Protein AF-A0A2N5M4T8-F1 (afdb_monomer_lite)

Structure (mmCIF, N/CA/C/O backbone):
data_AF-A0A2N5M4T8-F1
#
_entry.id   AF-A0A2N5M4T8-F1
#
loop_
_atom_site.group_PDB
_atom_site.id
_atom_site.type_symbol
_atom_site.label_atom_id
_atom_site.label_alt_id
_atom_site.label_comp_id
_atom_site.label_asym_id
_atom_site.label_entity_id
_atom_site.label_seq_id
_atom_site.pdbx_PDB_ins_code
_atom_site.Cartn_x
_atom_site.Cartn_y
_atom_site.Cartn_z
_atom_site.occupancy
_atom_site.B_iso_or_equiv
_atom_site.auth_seq_id
_atom_site.auth_comp_id
_atom_site.auth_asym_id
_atom_site.auth_atom_id
_atom_site.pdbx_PDB_model_num
ATOM 1 N N . MET A 1 1 ? 2.383 -57.711 -35.034 1.00 41.69 1 MET A N 1
ATOM 2 C CA . MET A 1 1 ? 3.377 -56.748 -35.547 1.00 41.69 1 MET A CA 1
ATOM 3 C C . MET A 1 1 ? 2.588 -55.688 -36.294 1.00 41.69 1 MET A C 1
ATOM 5 O O . MET A 1 1 ? 2.151 -55.948 -37.406 1.00 41.69 1 MET A O 1
ATOM 9 N N . GLU A 1 2 ? 2.245 -54.589 -35.623 1.00 46.34 2 GLU A N 1
ATOM 10 C CA . GLU A 1 2 ? 1.419 -53.524 -36.209 1.00 46.34 2 GLU A CA 1
ATOM 11 C C . GLU A 1 2 ? 2.253 -52.697 -37.192 1.00 46.34 2 GLU A C 1
ATOM 13 O O . GLU A 1 2 ? 3.268 -52.106 -36.823 1.00 46.34 2 GLU A O 1
ATOM 18 N N . ASN A 1 3 ? 1.830 -52.691 -38.456 1.00 57.03 3 ASN A N 1
ATOM 19 C CA . ASN A 1 3 ? 2.386 -51.846 -39.506 1.00 57.03 3 ASN A CA 1
ATOM 20 C C . ASN A 1 3 ? 1.952 -50.397 -39.252 1.00 57.03 3 ASN A C 1
ATOM 22 O O . ASN A 1 3 ? 0.847 -50.015 -39.637 1.00 57.03 3 ASN A O 1
ATOM 26 N N . LYS A 1 4 ? 2.811 -49.594 -38.609 1.00 56.91 4 LYS A N 1
ATOM 27 C CA . LYS A 1 4 ? 2.637 -48.135 -38.566 1.00 56.91 4 LYS A CA 1
ATOM 28 C C . LYS A 1 4 ? 2.629 -47.597 -39.994 1.00 56.91 4 LYS A C 1
ATOM 30 O O . LYS A 1 4 ? 3.583 -47.772 -40.751 1.00 56.91 4 LYS A O 1
ATOM 35 N N . THR A 1 5 ? 1.508 -47.001 -40.370 1.00 63.38 5 THR A N 1
ATOM 36 C CA . THR A 1 5 ? 1.262 -46.437 -41.696 1.00 63.38 5 THR A CA 1
ATOM 37 C C . THR A 1 5 ? 2.188 -45.253 -41.977 1.00 63.38 5 THR A C 1
ATOM 39 O O . THR A 1 5 ? 2.517 -44.502 -41.066 1.00 63.38 5 THR A O 1
ATOM 42 N N . ASN A 1 6 ? 2.552 -45.035 -43.248 1.00 62.50 6 ASN A N 1
ATOM 43 C CA . ASN A 1 6 ? 3.39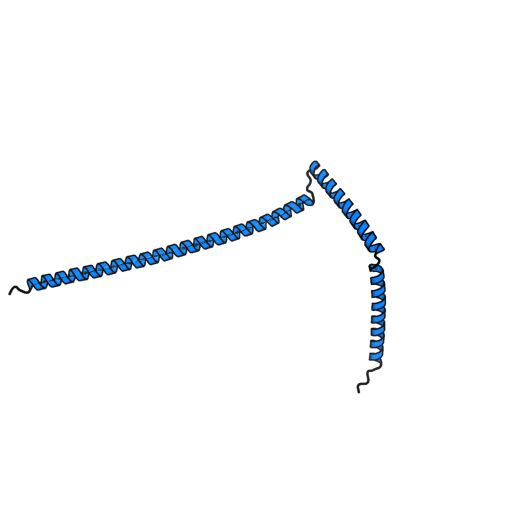1 -43.917 -43.728 1.00 62.50 6 ASN A CA 1
ATOM 44 C C . ASN A 1 6 ? 2.994 -42.529 -43.175 1.00 62.50 6 ASN A C 1
ATOM 46 O O . ASN A 1 6 ? 3.836 -41.643 -43.064 1.00 62.50 6 ASN A O 1
ATOM 50 N N . SER A 1 7 ? 1.722 -42.352 -42.806 1.00 62.22 7 SER A N 1
ATOM 51 C CA . SER A 1 7 ? 1.208 -41.143 -42.161 1.00 62.22 7 SER A CA 1
ATOM 52 C C . SER A 1 7 ? 1.841 -40.876 -40.789 1.00 62.22 7 SER A C 1
ATOM 54 O O . SER A 1 7 ? 2.128 -39.725 -40.478 1.00 62.22 7 SER A O 1
ATOM 56 N N . ASP A 1 8 ? 2.099 -41.909 -39.982 1.00 72.38 8 ASP A N 1
ATOM 57 C CA . ASP A 1 8 ? 2.660 -41.757 -38.632 1.00 72.38 8 ASP A CA 1
ATOM 58 C C . ASP A 1 8 ? 4.103 -41.243 -38.685 1.00 72.38 8 ASP A C 1
ATOM 60 O O . ASP A 1 8 ? 4.497 -40.407 -37.877 1.00 72.38 8 ASP A O 1
ATOM 64 N N . ASN A 1 9 ? 4.878 -41.674 -39.686 1.00 75.56 9 ASN A N 1
ATOM 65 C CA . ASN A 1 9 ? 6.255 -41.212 -39.880 1.00 75.56 9 ASN A CA 1
ATOM 66 C C . ASN A 1 9 ? 6.322 -39.726 -40.265 1.00 75.56 9 ASN A C 1
ATOM 68 O O . ASN A 1 9 ? 7.192 -39.010 -39.775 1.00 75.56 9 ASN A O 1
ATOM 72 N N . TYR A 1 10 ? 5.378 -39.240 -41.077 1.00 82.12 10 TYR A N 1
ATOM 73 C CA . TYR A 1 10 ? 5.299 -37.822 -41.438 1.00 82.12 10 TYR A CA 1
ATOM 74 C C . TYR A 1 10 ? 4.965 -36.931 -40.231 1.00 82.12 10 TYR A C 1
ATOM 76 O O . TYR A 1 10 ? 5.564 -35.871 -40.046 1.00 82.12 10 TYR A O 1
ATOM 84 N N . PHE A 1 11 ? 4.040 -37.372 -39.371 1.00 84.81 11 PHE A N 1
ATOM 85 C CA . PHE A 1 11 ? 3.713 -36.644 -38.143 1.00 84.81 11 PHE A CA 1
ATOM 86 C C . PHE A 1 11 ? 4.883 -36.609 -37.155 1.00 84.81 11 PHE A C 1
ATOM 88 O O . PHE A 1 11 ? 5.111 -35.574 -36.527 1.00 84.81 11 PHE A O 1
ATOM 95 N N . GLU A 1 12 ? 5.654 -37.692 -37.042 1.00 85.94 12 GLU A N 1
ATOM 96 C CA . GLU A 1 12 ? 6.854 -37.721 -36.198 1.00 85.94 12 GLU A CA 1
ATOM 97 C C . GLU A 1 12 ? 7.973 -36.813 -36.740 1.00 85.94 12 GLU A C 1
ATOM 99 O O . GLU A 1 12 ? 8.635 -36.119 -35.964 1.00 85.94 12 GLU A O 1
ATOM 104 N N . GLU A 1 13 ? 8.152 -36.732 -38.062 1.00 86.06 13 GLU A N 1
ATOM 105 C CA . GLU A 1 13 ? 9.102 -35.798 -38.683 1.00 86.06 13 GLU A CA 1
ATOM 106 C C . GLU A 1 13 ? 8.694 -34.333 -38.496 1.00 86.06 13 GLU A C 1
ATOM 108 O O . GLU A 1 13 ? 9.524 -33.509 -38.099 1.00 86.06 13 GLU A O 1
ATOM 113 N N . LEU A 1 14 ? 7.416 -34.002 -38.702 1.00 88.50 14 LEU A N 1
ATOM 114 C CA . LEU A 1 14 ? 6.901 -32.650 -38.473 1.00 88.50 14 LEU A CA 1
ATOM 115 C C . LEU A 1 14 ? 7.039 -32.245 -37.001 1.00 88.50 14 LEU A C 1
ATOM 117 O O . LEU A 1 14 ? 7.446 -31.124 -36.693 1.00 88.50 14 LEU A O 1
ATOM 121 N N . ARG A 1 15 ? 6.751 -33.174 -36.082 1.00 88.69 15 ARG A N 1
ATOM 122 C CA . ARG A 1 15 ? 6.921 -32.968 -34.642 1.00 88.69 15 ARG A CA 1
ATOM 123 C C . ARG A 1 15 ? 8.383 -32.720 -34.284 1.00 88.69 15 ARG A C 1
ATOM 125 O O . ARG A 1 15 ? 8.671 -31.810 -33.508 1.00 88.69 15 ARG A O 1
ATOM 132 N N . ARG A 1 16 ? 9.307 -33.497 -34.850 1.00 90.75 16 ARG A N 1
ATOM 133 C CA . ARG A 1 16 ? 10.748 -33.321 -34.634 1.00 90.75 16 ARG A CA 1
ATOM 134 C C . ARG A 1 16 ? 11.221 -31.951 -35.119 1.00 90.75 16 ARG A C 1
ATOM 136 O O . ARG A 1 16 ? 11.921 -31.269 -34.374 1.00 90.75 16 ARG A O 1
ATOM 143 N N . LEU A 1 17 ? 10.796 -31.537 -36.312 1.00 92.19 17 LEU A N 1
ATOM 144 C CA . LEU A 1 17 ? 11.135 -30.232 -36.881 1.00 92.19 17 LEU A CA 1
ATOM 145 C C . LEU A 1 17 ? 10.534 -29.080 -36.062 1.00 92.19 17 LEU A C 1
ATOM 147 O O . LEU A 1 17 ? 11.212 -28.086 -35.814 1.00 92.19 17 LEU A O 1
ATOM 151 N N . GLY A 1 18 ? 9.300 -29.231 -35.576 1.00 89.75 18 GLY A N 1
ATOM 152 C CA . GLY A 1 18 ? 8.674 -28.272 -34.662 1.00 89.75 18 GLY A CA 1
ATOM 153 C C . GLY A 1 18 ? 9.474 -28.096 -33.369 1.00 89.75 18 GLY A C 1
ATOM 154 O O . GLY A 1 18 ? 9.815 -26.973 -33.008 1.00 89.75 18 GLY A O 1
ATOM 155 N N . ILE A 1 19 ? 9.863 -29.202 -32.726 1.00 93.81 19 ILE A N 1
ATOM 156 C CA . ILE A 1 19 ? 10.673 -29.179 -31.496 1.00 93.81 19 ILE A CA 1
ATOM 157 C C . ILE A 1 19 ? 12.044 -28.530 -31.737 1.00 93.81 19 ILE A C 1
ATOM 159 O O . ILE A 1 19 ? 12.561 -27.826 -30.869 1.00 93.81 19 ILE A O 1
ATOM 163 N N . GLU A 1 20 ? 12.659 -28.771 -32.892 1.00 93.81 20 GLU A N 1
ATOM 164 C CA . GLU A 1 20 ? 13.948 -28.175 -33.252 1.00 93.81 20 GLU A CA 1
ATOM 165 C C . GLU A 1 20 ? 13.833 -26.655 -33.431 1.00 93.81 20 GLU A C 1
ATOM 167 O O . GLU A 1 20 ? 14.586 -25.907 -32.804 1.00 93.81 20 GLU A O 1
ATOM 172 N N . ARG A 1 21 ? 12.813 -26.182 -34.158 1.00 93.56 21 ARG A N 1
ATOM 173 C CA . ARG A 1 21 ? 12.548 -24.742 -34.319 1.00 93.56 21 ARG A CA 1
ATOM 174 C C . ARG A 1 21 ? 12.170 -24.054 -33.013 1.00 93.56 21 ARG A C 1
ATOM 176 O O . ARG A 1 21 ? 12.605 -22.930 -32.769 1.00 93.56 21 ARG A O 1
ATOM 183 N N . GLU A 1 22 ? 11.409 -24.717 -32.147 1.00 93.25 22 GLU A N 1
ATOM 184 C CA . GLU A 1 22 ? 11.106 -24.202 -30.808 1.00 93.25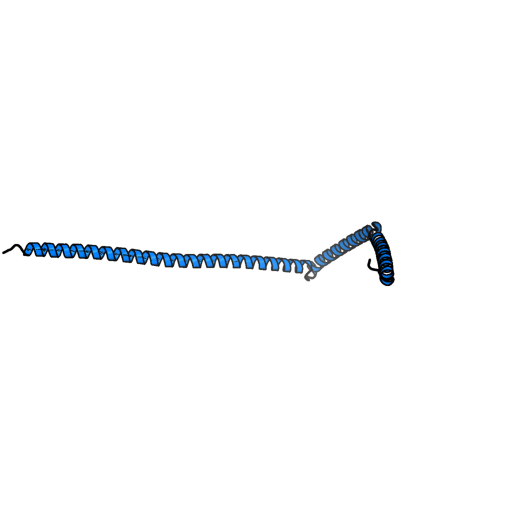 22 GLU A CA 1
ATOM 185 C C . GLU A 1 22 ? 12.369 -24.045 -29.956 1.00 93.25 22 GLU A C 1
ATOM 187 O O . GLU A 1 22 ? 12.496 -23.073 -29.208 1.00 93.25 22 GLU A O 1
ATOM 192 N N . LYS A 1 23 ? 13.324 -24.977 -30.054 1.00 94.19 23 LYS A N 1
ATOM 193 C CA . LYS A 1 23 ? 14.606 -24.877 -29.341 1.00 94.19 23 LYS A CA 1
ATOM 194 C C . LYS A 1 23 ? 15.464 -23.732 -29.870 1.00 94.19 23 LYS A C 1
ATOM 196 O O . LYS A 1 23 ? 16.036 -23.000 -29.062 1.00 94.19 23 LYS A O 1
ATOM 201 N N . GLU A 1 24 ? 15.524 -23.551 -31.186 1.00 93.56 24 GLU A N 1
ATOM 202 C CA . GLU A 1 24 ? 16.225 -22.424 -31.815 1.00 93.56 24 GLU A CA 1
ATOM 203 C C . GLU A 1 24 ? 15.633 -21.082 -31.365 1.00 93.56 24 GLU A C 1
ATOM 205 O O . GLU A 1 24 ? 16.354 -20.229 -30.848 1.00 93.56 24 GLU A O 1
ATOM 210 N N . LEU A 1 25 ? 14.308 -20.925 -31.458 1.00 92.00 25 LEU A N 1
ATOM 211 C CA . LEU A 1 25 ? 13.604 -19.719 -31.011 1.00 92.00 25 LEU A CA 1
ATOM 212 C C . LEU A 1 25 ? 13.823 -19.443 -29.522 1.00 92.00 25 LEU A C 1
ATOM 214 O O . LEU A 1 25 ? 14.116 -18.311 -29.142 1.00 92.00 25 LEU A O 1
ATOM 218 N N . ASN A 1 26 ? 13.732 -20.469 -28.676 1.00 92.69 26 ASN A N 1
ATOM 219 C CA . ASN A 1 26 ? 13.986 -20.319 -27.245 1.00 92.69 26 ASN A CA 1
ATOM 220 C C . ASN A 1 26 ? 15.426 -19.893 -26.951 1.00 92.69 26 ASN A C 1
ATOM 222 O O . ASN A 1 26 ? 15.650 -19.131 -26.013 1.00 92.69 26 ASN A O 1
ATOM 226 N N . THR A 1 27 ? 16.394 -20.369 -27.733 1.00 91.44 27 THR A N 1
ATOM 227 C CA . THR A 1 27 ? 17.802 -19.986 -27.582 1.00 91.44 27 THR A CA 1
ATOM 228 C C . THR A 1 27 ? 17.994 -18.520 -27.958 1.00 91.44 27 THR A C 1
ATOM 230 O O . THR A 1 27 ? 18.512 -17.757 -27.148 1.00 91.44 27 THR A O 1
ATOM 233 N N . ILE A 1 28 ? 17.445 -18.091 -29.097 1.00 90.44 28 ILE A N 1
ATOM 234 C CA . ILE A 1 28 ? 17.497 -16.693 -29.554 1.00 90.44 28 ILE A CA 1
ATOM 235 C C . ILE A 1 28 ? 16.839 -15.750 -28.537 1.00 90.44 28 ILE A C 1
ATOM 237 O O . ILE A 1 28 ? 17.406 -14.720 -28.181 1.00 90.44 28 ILE A O 1
ATOM 241 N N . ILE A 1 29 ? 15.655 -16.105 -28.026 1.00 85.56 29 ILE A N 1
ATOM 242 C CA . ILE A 1 29 ? 14.948 -15.300 -27.019 1.00 85.56 29 ILE A CA 1
ATOM 243 C C . ILE A 1 29 ? 15.775 -15.204 -25.733 1.00 85.56 29 ILE A C 1
ATOM 245 O O . ILE A 1 29 ? 15.891 -14.125 -25.153 1.00 85.56 29 ILE A O 1
ATOM 249 N N . ARG A 1 30 ? 16.371 -16.316 -25.285 1.00 84.69 30 ARG A N 1
ATOM 250 C CA . ARG A 1 30 ? 17.226 -16.334 -24.091 1.00 84.69 30 ARG A CA 1
ATOM 251 C C . ARG A 1 30 ? 18.471 -15.480 -24.270 1.00 84.69 30 ARG A C 1
ATOM 253 O O . ARG A 1 30 ? 18.819 -14.768 -23.342 1.00 84.69 30 ARG A O 1
ATOM 260 N N . GLU A 1 31 ? 19.117 -15.524 -25.427 1.00 85.00 31 GLU A N 1
ATOM 261 C CA . GLU A 1 31 ? 20.303 -14.713 -25.722 1.00 85.00 31 GLU A CA 1
ATOM 262 C C . GLU A 1 31 ? 19.970 -13.221 -25.818 1.00 85.00 31 GLU A C 1
ATOM 264 O O . GLU A 1 31 ? 20.702 -12.391 -25.281 1.00 85.00 31 GLU A O 1
ATOM 269 N N . ALA A 1 32 ? 18.832 -12.876 -26.425 1.00 78.56 32 ALA A N 1
ATOM 270 C CA . ALA A 1 32 ? 18.353 -11.499 -26.485 1.00 78.56 32 ALA A CA 1
ATOM 271 C C . ALA A 1 32 ? 18.002 -10.945 -25.091 1.00 78.56 32 ALA A C 1
ATOM 273 O O . ALA A 1 32 ? 18.302 -9.789 -24.794 1.00 78.56 32 ALA A O 1
ATOM 274 N N . LEU A 1 33 ? 17.389 -11.763 -24.227 1.00 75.06 33 LEU A N 1
ATOM 275 C CA . LEU A 1 33 ? 17.005 -11.364 -22.870 1.00 75.06 33 LEU A CA 1
ATOM 276 C C . LEU A 1 33 ? 18.179 -11.381 -21.884 1.00 75.06 33 LEU A C 1
ATOM 278 O O . LEU A 1 33 ? 18.247 -10.499 -21.038 1.00 75.06 33 LEU A O 1
ATOM 282 N N . ASN A 1 34 ? 19.127 -12.315 -22.007 1.00 78.50 34 ASN A N 1
ATOM 283 C CA . ASN A 1 34 ? 20.329 -12.398 -21.163 1.00 78.50 34 ASN A CA 1
ATOM 284 C C . ASN A 1 34 ? 21.448 -11.454 -21.626 1.00 78.50 34 ASN A C 1
ATOM 286 O O . ASN A 1 34 ? 22.629 -11.697 -21.369 1.00 78.50 34 ASN A O 1
ATOM 290 N N . ASN A 1 35 ? 21.106 -10.362 -22.308 1.00 79.19 35 ASN A N 1
ATOM 291 C CA . ASN A 1 35 ? 22.080 -9.325 -22.577 1.00 79.19 35 ASN A CA 1
ATOM 292 C C . ASN A 1 35 ? 22.250 -8.447 -21.329 1.00 79.19 35 ASN A C 1
ATOM 294 O O . ASN A 1 35 ? 21.547 -7.450 -21.135 1.00 79.19 35 ASN A O 1
ATOM 298 N N . ASP A 1 36 ? 23.220 -8.818 -20.492 1.00 74.75 36 ASP A N 1
ATOM 299 C CA . ASP A 1 36 ? 23.585 -8.115 -19.258 1.00 74.75 36 ASP A CA 1
ATOM 300 C C . ASP A 1 36 ? 23.786 -6.604 -19.452 1.00 74.75 36 ASP A C 1
ATOM 302 O O . ASP A 1 36 ? 23.536 -5.831 -18.528 1.00 74.75 36 ASP A O 1
ATOM 306 N N . GLY A 1 37 ? 24.227 -6.162 -20.635 1.00 78.81 37 GLY A N 1
ATOM 307 C CA . GLY A 1 37 ? 24.394 -4.742 -20.950 1.00 78.81 37 GLY A CA 1
ATOM 308 C C . GLY A 1 37 ? 23.061 -3.995 -21.011 1.00 78.81 37 GLY A C 1
ATOM 309 O O . GLY A 1 37 ? 22.924 -2.931 -20.413 1.00 78.81 37 GLY A O 1
ATOM 310 N N . TRP A 1 38 ? 22.056 -4.585 -21.661 1.00 80.00 38 TRP A N 1
ATOM 311 C CA . TRP A 1 38 ? 20.722 -3.990 -21.792 1.00 80.00 38 TRP A CA 1
ATOM 312 C C . TRP A 1 38 ? 19.973 -4.014 -20.465 1.00 80.00 38 TRP A C 1
ATOM 314 O O . TRP A 1 38 ? 19.326 -3.031 -20.113 1.00 80.00 38 TRP A O 1
ATOM 324 N N . ILE A 1 39 ? 20.108 -5.096 -19.693 1.00 81.69 39 ILE A N 1
ATOM 325 C CA . ILE A 1 39 ? 19.524 -5.188 -18.348 1.00 81.69 39 ILE A CA 1
ATOM 326 C C . ILE A 1 39 ? 20.136 -4.127 -17.424 1.00 81.69 39 ILE A C 1
ATOM 328 O O . ILE A 1 39 ? 19.406 -3.437 -16.710 1.00 81.69 39 ILE A O 1
ATOM 332 N N . LYS A 1 40 ? 21.467 -3.966 -17.436 1.00 82.69 40 LYS A N 1
ATOM 333 C CA . LYS A 1 40 ? 22.159 -2.966 -16.606 1.00 82.69 40 LYS A CA 1
ATOM 334 C C . LYS A 1 40 ? 21.791 -1.540 -17.005 1.00 82.69 40 LYS A C 1
ATOM 336 O O . LYS A 1 40 ? 21.502 -0.737 -16.119 1.00 82.69 40 LYS A O 1
ATOM 341 N N . GLU A 1 41 ? 21.744 -1.240 -18.301 1.00 84.06 41 GLU A N 1
ATOM 342 C CA . GLU A 1 41 ? 21.345 0.081 -18.797 1.00 84.06 41 GLU A CA 1
ATOM 343 C C . GLU A 1 41 ? 19.876 0.377 -18.465 1.00 84.06 41 GLU A C 1
ATOM 345 O O . GLU A 1 41 ? 19.572 1.418 -17.885 1.00 84.06 41 GLU A O 1
ATOM 350 N N . ALA A 1 42 ? 18.963 -0.567 -18.712 1.00 83.75 42 ALA A N 1
ATOM 351 C CA . ALA A 1 42 ? 17.555 -0.426 -18.344 1.00 83.75 42 ALA A CA 1
ATOM 352 C C . ALA A 1 42 ? 17.379 -0.227 -16.830 1.00 83.75 42 ALA A C 1
ATOM 354 O O . ALA A 1 42 ? 16.593 0.619 -16.399 1.00 83.75 42 ALA A O 1
ATOM 355 N N . SER A 1 43 ? 18.147 -0.947 -16.008 1.00 83.50 43 SER A N 1
ATOM 356 C CA . SER A 1 43 ? 18.153 -0.765 -14.555 1.00 83.50 43 SER A CA 1
ATOM 357 C C . SER A 1 43 ? 18.689 0.612 -14.146 1.00 83.50 43 SER A C 1
ATOM 359 O O . SER A 1 43 ? 18.164 1.212 -13.205 1.00 83.50 43 SER A O 1
ATOM 361 N N . LEU A 1 44 ? 19.731 1.122 -14.805 1.00 87.38 44 LEU A N 1
ATOM 362 C CA . LEU A 1 44 ? 20.307 2.438 -14.519 1.00 87.38 44 LEU A CA 1
ATOM 363 C C . LEU A 1 44 ? 19.336 3.564 -14.893 1.00 87.38 44 LEU A C 1
ATOM 365 O O . LEU A 1 44 ? 19.096 4.468 -14.084 1.00 87.38 44 LEU A O 1
ATOM 369 N N . GLN A 1 45 ? 18.734 3.474 -16.078 1.00 87.69 45 GLN A N 1
ATOM 370 C CA . GLN A 1 45 ? 17.704 4.401 -16.542 1.00 87.69 45 GLN A CA 1
ATOM 371 C C . GLN A 1 45 ? 16.489 4.368 -15.616 1.00 87.69 45 GLN A C 1
ATOM 373 O O . GLN A 1 45 ? 16.090 5.408 -15.098 1.00 87.69 45 GLN A O 1
ATOM 378 N N . SER A 1 46 ? 15.979 3.178 -15.285 1.00 87.25 46 SER A N 1
ATOM 379 C CA . SER A 1 46 ? 14.864 3.011 -14.345 1.00 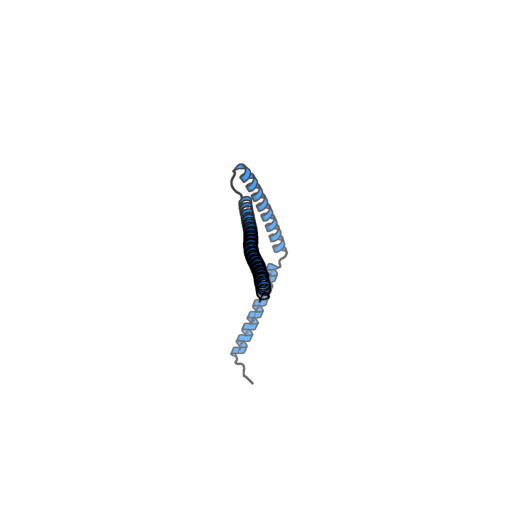87.25 46 SER A CA 1
ATOM 380 C C . SER A 1 46 ? 15.162 3.637 -12.979 1.00 87.25 46 SER A C 1
ATOM 382 O O . SER A 1 46 ? 14.321 4.340 -12.418 1.00 87.25 46 SER A O 1
ATOM 384 N N . ASN A 1 47 ? 16.372 3.445 -12.444 1.00 89.50 47 ASN A N 1
ATOM 385 C CA . ASN A 1 47 ? 16.782 4.073 -11.186 1.00 89.50 47 ASN A CA 1
ATOM 386 C C . ASN A 1 47 ? 16.838 5.603 -11.287 1.00 89.50 47 ASN A C 1
ATOM 388 O O . ASN A 1 47 ? 16.481 6.299 -10.334 1.00 89.50 47 ASN A O 1
ATOM 392 N N . THR A 1 48 ? 17.272 6.138 -12.425 1.00 91.25 48 THR A N 1
ATOM 393 C CA . THR A 1 48 ? 17.346 7.585 -12.661 1.00 91.25 48 THR A CA 1
ATOM 394 C C . THR A 1 48 ? 15.951 8.191 -12.786 1.00 91.25 48 THR A C 1
ATOM 396 O O . THR A 1 48 ? 15.644 9.168 -12.103 1.00 91.25 48 THR A O 1
ATOM 399 N N . THR A 1 49 ? 15.061 7.560 -13.554 1.00 90.44 49 THR A N 1
ATOM 400 C CA . THR A 1 49 ? 13.649 7.950 -13.654 1.00 90.44 49 THR A CA 1
ATOM 401 C C . THR A 1 49 ? 12.952 7.874 -12.297 1.00 90.44 49 THR A C 1
ATOM 403 O O . THR A 1 49 ? 12.222 8.794 -11.933 1.00 90.44 49 THR A O 1
ATOM 406 N N . ALA A 1 50 ? 13.219 6.837 -11.497 1.00 91.25 50 ALA A N 1
ATOM 407 C CA . ALA A 1 50 ? 12.674 6.722 -10.146 1.00 91.25 50 ALA A CA 1
ATOM 408 C C . ALA A 1 50 ? 13.153 7.856 -9.223 1.00 91.25 50 ALA A C 1
ATOM 410 O O . ALA A 1 50 ? 12.365 8.376 -8.431 1.00 91.25 50 ALA A O 1
ATOM 411 N N . LYS A 1 51 ? 14.422 8.274 -9.328 1.00 92.50 51 LYS A N 1
ATOM 412 C CA . LYS A 1 51 ? 14.945 9.437 -8.589 1.00 92.50 51 LYS A CA 1
ATOM 413 C C . LYS A 1 51 ? 14.264 10.736 -9.023 1.00 92.50 51 LYS A C 1
ATOM 415 O O . LYS A 1 51 ? 13.829 11.488 -8.157 1.00 92.50 51 LYS A O 1
ATOM 420 N N . MET A 1 52 ? 14.108 10.968 -10.328 1.00 92.62 52 MET A N 1
ATOM 421 C CA . MET A 1 52 ? 13.397 12.148 -10.841 1.00 92.62 52 MET A CA 1
ATOM 422 C C . MET A 1 52 ? 11.933 12.172 -10.390 1.00 92.62 52 MET A C 1
ATOM 424 O O . MET A 1 52 ? 11.439 13.205 -9.946 1.00 92.62 52 MET A O 1
ATOM 428 N N . ALA A 1 53 ? 11.247 11.028 -10.431 1.00 91.06 53 ALA A N 1
ATOM 429 C CA . ALA A 1 53 ? 9.871 10.913 -9.956 1.00 91.06 53 ALA A CA 1
ATOM 430 C C . ALA A 1 53 ? 9.746 11.241 -8.457 1.00 91.06 53 ALA A C 1
ATOM 432 O O . ALA A 1 53 ? 8.797 11.916 -8.062 1.00 91.06 53 ALA A O 1
ATOM 433 N N . LYS A 1 54 ? 10.717 10.822 -7.630 1.00 91.06 54 LYS A N 1
ATOM 434 C CA . LYS A 1 54 ? 10.769 11.193 -6.204 1.00 91.06 54 LYS A CA 1
ATOM 435 C C . LYS A 1 54 ? 10.964 12.692 -6.004 1.00 91.06 54 LYS A C 1
ATOM 437 O O . LYS A 1 54 ? 10.219 13.287 -5.239 1.00 91.06 54 LYS A O 1
ATOM 442 N N . GLN A 1 55 ? 11.902 13.304 -6.724 1.00 93.50 55 GLN A N 1
ATOM 443 C CA . GLN A 1 55 ? 12.131 14.751 -6.642 1.00 93.50 55 GLN A CA 1
ATOM 444 C C . GLN A 1 55 ? 10.888 15.546 -7.059 1.00 93.50 55 GLN A C 1
ATOM 446 O O . GLN A 1 55 ? 10.531 16.528 -6.412 1.00 93.50 55 GLN A O 1
ATOM 451 N N . LEU A 1 56 ? 10.186 15.098 -8.104 1.00 91.88 56 LEU A N 1
ATOM 452 C CA . LEU A 1 56 ? 8.923 15.702 -8.519 1.00 91.88 56 LEU A CA 1
ATOM 453 C C . LEU A 1 56 ? 7.839 15.545 -7.445 1.00 91.88 56 LEU A C 1
ATOM 455 O O . LEU A 1 56 ? 7.100 16.491 -7.179 1.00 91.88 56 LEU A O 1
ATOM 459 N N . GLN A 1 57 ? 7.749 14.372 -6.815 1.00 90.38 57 GLN A N 1
ATOM 460 C CA . GLN A 1 57 ? 6.825 14.150 -5.707 1.00 90.38 57 GLN A CA 1
ATOM 461 C C . GLN A 1 57 ? 7.130 15.084 -4.526 1.00 90.38 57 GLN A C 1
ATOM 463 O O . GLN A 1 57 ? 6.209 15.692 -3.994 1.00 90.38 57 GLN A O 1
ATOM 468 N N . GLU A 1 58 ? 8.397 15.241 -4.145 1.00 91.81 58 GLU A N 1
ATOM 469 C CA . GLU A 1 58 ? 8.824 16.143 -3.065 1.00 91.81 58 GLU A CA 1
ATOM 470 C C . GLU A 1 58 ? 8.505 17.611 -3.388 1.00 91.81 58 GLU A C 1
ATOM 472 O O . GLU A 1 58 ? 7.987 18.339 -2.541 1.00 91.81 58 GLU A O 1
ATOM 477 N N . ALA A 1 59 ? 8.730 18.041 -4.633 1.00 90.50 59 ALA A N 1
ATOM 478 C CA . ALA A 1 59 ? 8.345 19.376 -5.084 1.00 90.50 59 ALA A CA 1
ATOM 479 C C . ALA A 1 59 ? 6.820 19.581 -5.036 1.00 90.50 59 ALA A C 1
ATOM 481 O O . ALA A 1 59 ? 6.346 20.646 -4.643 1.00 90.50 59 ALA A O 1
ATOM 482 N N . MET A 1 60 ? 6.044 18.555 -5.396 1.00 88.88 60 MET A N 1
ATOM 483 C CA . MET A 1 60 ? 4.584 18.583 -5.308 1.00 88.88 60 MET A CA 1
ATOM 484 C C . MET A 1 60 ? 4.095 18.618 -3.852 1.00 88.88 60 MET A C 1
ATOM 486 O O . MET A 1 60 ? 3.111 19.297 -3.573 1.00 88.88 60 MET A O 1
ATOM 490 N N . GLU A 1 61 ? 4.785 17.948 -2.923 1.00 90.94 61 GLU A N 1
ATOM 491 C CA . GLU A 1 61 ? 4.522 18.041 -1.479 1.00 90.94 61 GLU A CA 1
ATOM 492 C C . GLU A 1 61 ? 4.809 19.461 -0.951 1.00 90.94 61 GLU A C 1
ATOM 494 O O . GLU A 1 61 ? 3.980 20.039 -0.248 1.00 90.94 61 GLU A O 1
ATOM 499 N N . ALA A 1 62 ? 5.920 20.080 -1.360 1.00 89.88 62 ALA A N 1
ATOM 500 C CA . ALA A 1 62 ? 6.235 21.463 -0.991 1.00 89.88 62 ALA A CA 1
ATOM 501 C C . ALA A 1 62 ? 5.226 22.472 -1.569 1.00 89.88 62 ALA A C 1
ATOM 503 O O . ALA A 1 62 ? 4.805 23.404 -0.882 1.00 89.88 62 ALA A O 1
ATOM 504 N N . LEU A 1 63 ? 4.800 22.275 -2.820 1.00 89.12 63 LEU A N 1
ATOM 505 C CA . LEU A 1 63 ? 3.795 23.127 -3.454 1.00 89.12 63 LEU A CA 1
ATOM 506 C C . LEU A 1 63 ? 2.414 22.939 -2.815 1.00 89.12 63 LEU A C 1
ATOM 508 O O . LEU A 1 63 ? 1.672 23.907 -2.655 1.00 89.12 63 LEU A O 1
ATOM 512 N N . SER A 1 64 ? 2.085 21.711 -2.415 1.00 91.31 64 SER A N 1
ATOM 513 C CA . SER A 1 64 ? 0.863 21.389 -1.679 1.00 91.31 64 SER A CA 1
ATOM 514 C C . SER A 1 64 ? 0.794 22.131 -0.351 1.00 91.31 64 SER A C 1
ATOM 516 O O . SER A 1 64 ? -0.263 22.664 -0.025 1.00 91.31 64 SER A O 1
ATOM 518 N N . ALA A 1 65 ? 1.914 22.269 0.364 1.00 85.69 65 ALA A N 1
ATOM 519 C CA . ALA A 1 65 ? 1.947 23.039 1.604 1.00 85.69 65 ALA A CA 1
ATOM 520 C C . ALA A 1 65 ? 1.564 24.518 1.395 1.00 85.69 65 ALA A C 1
ATOM 522 O O . ALA A 1 65 ? 0.952 25.122 2.272 1.00 85.69 65 ALA A O 1
ATOM 523 N N . LEU A 1 66 ? 1.885 25.095 0.231 1.00 86.88 66 LEU A N 1
ATOM 524 C CA . LEU A 1 66 ? 1.538 26.479 -0.101 1.00 86.88 66 LEU A CA 1
ATOM 525 C C . LEU A 1 66 ? 0.114 26.612 -0.663 1.00 86.88 66 LEU A C 1
ATOM 527 O O . LEU A 1 66 ? -0.608 27.542 -0.316 1.00 86.88 66 LEU A O 1
ATOM 531 N N . GLY A 1 67 ? -0.279 25.696 -1.551 1.00 86.31 67 GLY A N 1
ATOM 532 C CA . GLY A 1 67 ? -1.568 25.718 -2.249 1.00 86.31 67 GLY A CA 1
ATOM 533 C C . GLY A 1 67 ? -2.706 24.997 -1.521 1.00 86.31 67 GLY A C 1
ATOM 534 O O . GLY A 1 67 ? -3.836 25.023 -2.000 1.00 86.31 67 GLY A O 1
ATOM 535 N N . ASN A 1 68 ? -2.410 24.340 -0.399 1.00 87.44 68 ASN A N 1
ATOM 536 C CA . ASN A 1 68 ? -3.329 23.557 0.427 1.00 87.44 68 ASN A CA 1
ATOM 537 C C . ASN A 1 68 ? -4.167 22.526 -0.359 1.00 87.44 68 ASN A C 1
ATOM 539 O O . ASN A 1 68 ? -5.344 22.309 -0.068 1.00 87.44 68 ASN A O 1
ATOM 543 N N . PHE A 1 69 ? -3.579 21.903 -1.384 1.00 90.50 69 PHE A N 1
ATOM 544 C CA . PHE A 1 69 ? -4.221 20.831 -2.147 1.00 90.50 69 PHE A CA 1
ATOM 545 C C . PHE A 1 69 ? -3.717 19.462 -1.676 1.00 90.50 69 PHE A C 1
ATOM 547 O O . PHE A 1 69 ? -2.538 19.330 -1.352 1.00 90.50 69 PHE A O 1
ATOM 554 N N . PRO A 1 70 ? -4.567 18.423 -1.651 1.00 86.25 70 PRO A N 1
ATOM 555 C CA . PRO A 1 70 ? -4.181 17.116 -1.127 1.00 86.25 70 PRO A CA 1
ATOM 556 C C . PRO A 1 70 ? -3.152 16.412 -2.023 1.00 86.25 70 PRO A C 1
ATOM 558 O O . PRO A 1 70 ? -3.295 16.385 -3.250 1.00 86.25 70 PRO A O 1
ATOM 561 N N . THR A 1 71 ? -2.137 15.789 -1.416 1.00 91.56 71 THR A N 1
ATOM 562 C CA . THR A 1 71 ? -1.145 14.971 -2.133 1.00 91.56 71 THR A CA 1
ATOM 563 C C . THR A 1 71 ? -1.514 13.489 -2.137 1.00 91.56 71 THR A C 1
ATOM 565 O O . THR A 1 71 ? -2.314 13.007 -1.331 1.00 91.56 71 THR A O 1
ATOM 568 N N . LYS A 1 72 ? -0.861 12.710 -3.014 1.00 90.62 72 LYS A N 1
ATOM 569 C CA . LYS A 1 72 ? -0.989 11.241 -3.009 1.00 90.62 72 LYS A CA 1
ATOM 570 C C . LYS A 1 72 ? -0.610 10.630 -1.657 1.00 90.62 72 LYS A C 1
ATOM 572 O O . LYS A 1 72 ? -1.195 9.622 -1.264 1.00 90.62 72 LYS A O 1
ATOM 577 N N . ARG A 1 73 ? 0.355 11.230 -0.952 1.00 90.19 73 ARG A N 1
ATOM 578 C CA . ARG A 1 73 ? 0.801 10.766 0.363 1.00 90.19 73 ARG A CA 1
ATOM 579 C C . ARG A 1 73 ? -0.286 10.959 1.413 1.00 90.19 73 ARG A C 1
ATOM 581 O O . ARG A 1 73 ? -0.525 10.047 2.198 1.00 90.19 73 ARG A O 1
ATOM 588 N N . ASP A 1 74 ? -0.978 12.093 1.380 1.00 92.06 74 ASP A N 1
ATOM 589 C CA . ASP A 1 74 ? -2.065 12.391 2.317 1.00 92.06 74 ASP A CA 1
ATOM 590 C C . ASP A 1 74 ? -3.222 11.411 2.144 1.00 92.06 74 ASP A C 1
ATOM 592 O O . ASP A 1 74 ? -3.687 10.823 3.118 1.00 92.06 74 ASP A O 1
ATOM 596 N N . VAL A 1 75 ? -3.620 11.150 0.895 1.00 94.00 75 VAL A N 1
ATOM 597 C CA . VAL A 1 75 ? -4.669 10.168 0.583 1.00 94.00 75 VAL A CA 1
ATOM 598 C C . VAL A 1 75 ? -4.279 8.771 1.074 1.00 94.00 75 VAL A C 1
ATOM 600 O O . VAL A 1 75 ? -5.087 8.088 1.704 1.00 94.00 75 VAL A O 1
ATOM 603 N N . ALA A 1 76 ? -3.030 8.351 0.849 1.00 94.44 76 ALA A N 1
ATOM 604 C CA . ALA A 1 76 ? -2.537 7.060 1.327 1.00 94.44 76 ALA A CA 1
ATOM 605 C C . ALA A 1 76 ? -2.506 6.976 2.864 1.00 94.44 76 ALA A C 1
ATOM 607 O O . ALA A 1 76 ? -2.857 5.943 3.437 1.00 94.44 76 ALA A O 1
ATOM 608 N N . ASN A 1 77 ? -2.116 8.060 3.539 1.00 95.25 77 ASN A N 1
ATOM 609 C CA . ASN A 1 77 ? -2.096 8.130 4.998 1.00 95.25 77 ASN A CA 1
ATOM 610 C C . ASN A 1 77 ? -3.509 8.043 5.584 1.00 95.25 77 ASN A C 1
ATOM 612 O O . ASN A 1 77 ? -3.721 7.282 6.526 1.00 95.25 77 ASN A O 1
ATOM 616 N N . ILE A 1 78 ? -4.475 8.760 5.005 1.00 96.38 78 ILE A N 1
ATOM 617 C CA . ILE A 1 78 ? -5.883 8.702 5.421 1.00 96.38 78 ILE A CA 1
ATOM 618 C C . ILE A 1 78 ? -6.428 7.283 5.248 1.00 96.38 78 ILE A C 1
ATOM 620 O O . ILE A 1 78 ? -7.001 6.739 6.189 1.00 96.38 78 ILE A O 1
ATOM 624 N N . ALA A 1 79 ? -6.186 6.649 4.098 1.00 96.75 79 ALA A N 1
ATOM 625 C CA . ALA A 1 79 ? -6.613 5.272 3.858 1.00 96.75 79 ALA A CA 1
ATOM 626 C C . ALA A 1 79 ? -6.001 4.299 4.880 1.00 96.75 79 ALA A C 1
ATOM 628 O O . ALA A 1 79 ? -6.699 3.461 5.448 1.00 96.75 79 ALA A O 1
ATOM 629 N N . LYS A 1 80 ? -4.707 4.446 5.186 1.00 97.50 80 LYS A N 1
ATOM 630 C CA . LYS A 1 80 ? -4.042 3.639 6.218 1.00 97.50 80 LYS A CA 1
ATOM 631 C C . LYS A 1 80 ? -4.662 3.853 7.600 1.00 97.50 80 LYS A C 1
ATOM 633 O O . LYS A 1 80 ? -4.876 2.887 8.327 1.00 97.50 80 LYS A O 1
ATOM 638 N N . MET A 1 81 ? -4.937 5.102 7.972 1.00 97.44 81 MET A N 1
ATOM 639 C CA . MET A 1 81 ? -5.588 5.424 9.242 1.00 97.44 81 MET A CA 1
ATOM 640 C C . MET A 1 81 ? -7.000 4.846 9.317 1.00 97.44 81 MET A C 1
ATOM 642 O O . MET A 1 81 ? -7.387 4.366 10.378 1.00 97.44 81 MET A O 1
ATOM 646 N N . GLN A 1 82 ? -7.741 4.857 8.209 1.00 97.62 82 GLN A N 1
ATOM 647 C CA . GLN A 1 82 ? -9.070 4.265 8.130 1.00 97.62 82 GLN A CA 1
ATOM 648 C C . GLN A 1 82 ? -9.020 2.758 8.398 1.00 97.62 82 GLN A C 1
ATOM 650 O O . GLN A 1 82 ? -9.726 2.289 9.285 1.00 97.62 82 GLN A O 1
ATOM 655 N N . VAL A 1 83 ? -8.129 2.023 7.727 1.00 97.62 83 VAL A N 1
ATOM 656 C CA . VAL A 1 83 ? -7.951 0.578 7.967 1.00 97.62 83 VAL A CA 1
ATOM 657 C C . VAL A 1 83 ? -7.602 0.303 9.434 1.00 97.62 83 VAL A C 1
ATOM 659 O O . VAL A 1 83 ? -8.206 -0.548 10.078 1.00 97.62 83 VAL A O 1
ATOM 662 N N . GLN A 1 84 ? -6.682 1.079 10.016 1.00 97.62 84 GLN A N 1
ATOM 663 C CA . GLN A 1 84 ? -6.333 0.940 11.436 1.00 97.62 84 GLN A CA 1
ATOM 664 C C . GLN A 1 84 ? -7.498 1.258 12.380 1.00 97.62 84 GLN A C 1
ATOM 666 O O . GLN A 1 84 ? -7.554 0.738 13.497 1.00 97.62 84 GLN A O 1
ATOM 671 N N . LEU A 1 85 ? -8.385 2.170 11.985 1.00 98.12 85 LEU A N 1
ATOM 672 C CA . LEU A 1 85 ? -9.571 2.509 12.758 1.00 98.12 85 LEU A CA 1
ATOM 673 C C . LEU A 1 85 ? -10.572 1.352 12.726 1.00 98.12 85 LEU A C 1
ATOM 675 O O . LEU A 1 85 ? -11.070 0.976 13.783 1.00 98.12 85 LEU A O 1
ATOM 679 N N . GLU A 1 86 ? -10.806 0.774 11.548 1.00 97.69 86 GLU A N 1
ATOM 680 C CA . GLU A 1 86 ? -11.662 -0.401 11.352 1.00 97.69 86 GLU A CA 1
ATOM 681 C C . GLU A 1 86 ? -11.178 -1.569 12.229 1.00 97.69 86 GLU A C 1
ATOM 683 O O . GLU A 1 86 ? -11.924 -2.045 13.083 1.00 97.69 86 GLU A O 1
ATOM 688 N N . GLU A 1 87 ? -9.887 -1.912 12.169 1.00 97.19 87 GLU A N 1
ATOM 689 C CA . GLU A 1 87 ? -9.291 -2.964 13.013 1.00 97.19 87 GLU A CA 1
ATOM 690 C C . GLU A 1 87 ? -9.474 -2.706 14.522 1.00 97.19 87 GLU A C 1
ATOM 692 O O . GLU A 1 87 ? -9.709 -3.621 15.321 1.00 97.19 87 GLU A O 1
ATOM 697 N N . LYS A 1 88 ? -9.350 -1.444 14.951 1.00 97.75 88 LYS A N 1
ATOM 698 C CA . LYS A 1 88 ? -9.533 -1.068 16.361 1.00 97.75 88 LYS A CA 1
ATOM 699 C C . LYS A 1 88 ? -10.995 -1.138 16.790 1.00 97.75 88 LYS A C 1
ATOM 701 O O . LYS A 1 88 ? -11.247 -1.524 17.934 1.00 97.75 88 LYS A O 1
ATOM 706 N N . ILE A 1 89 ? -11.930 -0.762 15.919 1.00 97.88 89 ILE A N 1
ATOM 707 C CA . ILE A 1 89 ? -13.371 -0.878 16.172 1.00 97.88 89 ILE A CA 1
ATOM 708 C C . ILE A 1 89 ? -13.732 -2.352 16.342 1.00 97.88 89 ILE A C 1
ATOM 710 O O . ILE A 1 89 ? -14.282 -2.705 17.385 1.00 97.88 89 ILE A O 1
ATOM 714 N N . ASP A 1 90 ? -13.294 -3.218 15.431 1.00 97.50 90 ASP A N 1
ATOM 715 C CA . ASP A 1 90 ? -13.520 -4.665 15.517 1.00 97.50 90 ASP A CA 1
ATOM 716 C C . ASP A 1 90 ? -13.008 -5.243 16.845 1.00 97.50 90 ASP A C 1
ATOM 718 O O . ASP A 1 90 ? -13.680 -6.025 17.529 1.00 97.50 90 ASP A O 1
ATOM 722 N N . HIS A 1 91 ? -11.823 -4.807 17.282 1.00 97.75 91 HIS A N 1
ATOM 723 C CA . HIS A 1 91 ? -11.261 -5.242 18.556 1.00 97.75 91 HIS A CA 1
ATOM 724 C C . HIS A 1 91 ? -12.081 -4.776 19.773 1.00 97.75 91 HIS A C 1
ATOM 726 O O . HIS A 1 91 ? -12.201 -5.499 20.774 1.00 97.75 91 HIS A O 1
ATOM 732 N N . LEU A 1 92 ? -12.637 -3.562 19.722 1.00 97.44 92 LEU A N 1
ATOM 733 C CA . LEU A 1 92 ? -13.528 -3.052 20.764 1.00 97.44 92 LEU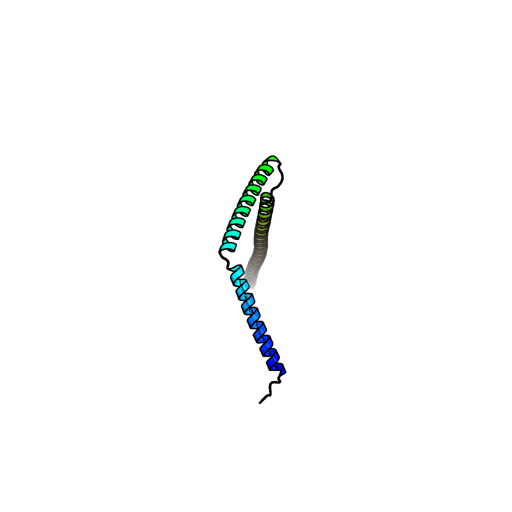 A CA 1
ATOM 734 C C . LEU A 1 92 ? -14.853 -3.812 20.783 1.00 97.44 92 LEU A C 1
ATOM 736 O O . LEU A 1 92 ? -15.314 -4.184 21.866 1.00 97.44 92 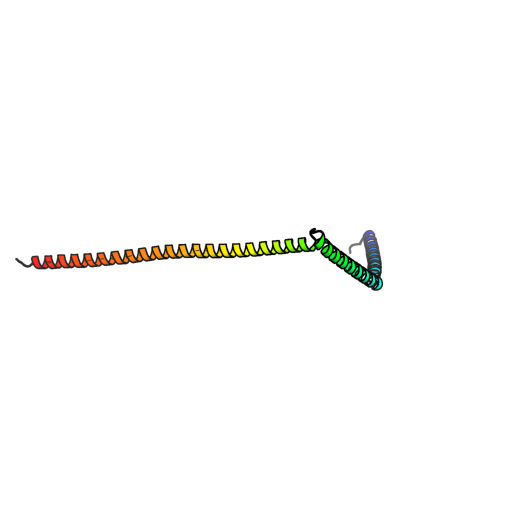LEU A O 1
ATOM 740 N N . GLU A 1 93 ? -15.429 -4.096 19.620 1.00 97.31 93 GLU A N 1
ATOM 741 C CA . GLU A 1 93 ? -16.649 -4.892 19.497 1.00 97.31 93 GLU A CA 1
ATOM 742 C C . GLU A 1 93 ? -16.459 -6.289 20.086 1.00 97.31 93 GLU A C 1
ATOM 744 O O . GLU A 1 93 ? -17.258 -6.733 20.919 1.00 97.31 93 GLU A O 1
ATOM 749 N N . GLU A 1 94 ? -15.351 -6.958 19.763 1.00 96.88 94 GLU A N 1
ATOM 750 C CA . GLU A 1 94 ? -15.047 -8.280 20.304 1.00 96.88 94 GLU A CA 1
ATOM 751 C C . GLU A 1 94 ? -14.942 -8.253 21.842 1.00 96.88 94 GLU A C 1
ATOM 753 O O . GLU A 1 94 ? -15.487 -9.120 22.543 1.00 96.88 94 GLU A O 1
ATOM 758 N N . LYS A 1 95 ? -14.283 -7.228 22.401 1.00 97.12 95 LYS A N 1
ATOM 759 C CA . LYS A 1 95 ? -14.199 -7.019 23.856 1.00 97.12 95 LYS A CA 1
ATOM 760 C C . LYS A 1 95 ? -15.571 -6.771 24.474 1.00 97.12 95 LYS A C 1
ATOM 762 O O . LYS A 1 95 ? -15.875 -7.355 25.518 1.00 97.12 95 LYS A O 1
ATOM 767 N N . LEU A 1 96 ? -16.404 -5.951 23.844 1.00 97.25 96 LEU A N 1
ATOM 768 C CA . LEU A 1 96 ? -17.739 -5.620 24.332 1.00 97.25 96 LEU A CA 1
ATOM 769 C C . LEU A 1 96 ? -18.639 -6.862 24.336 1.00 97.25 96 LEU A C 1
ATOM 771 O O . LEU A 1 96 ? -19.300 -7.143 25.339 1.00 97.25 96 LEU A O 1
ATOM 775 N N . VAL A 1 97 ? -18.568 -7.687 23.289 1.00 97.25 97 VAL A N 1
ATOM 776 C CA . VAL A 1 97 ? -19.246 -8.991 23.225 1.00 97.25 97 VAL A CA 1
ATOM 777 C C . VAL A 1 97 ? -18.761 -9.926 24.336 1.00 97.25 97 VAL A C 1
ATOM 779 O O . VAL A 1 97 ? -19.582 -10.561 25.008 1.00 97.25 97 VAL A O 1
ATOM 782 N N . LYS A 1 98 ? -17.445 -10.009 24.582 1.00 96.50 98 LYS A N 1
ATOM 783 C CA . LYS A 1 98 ? -16.875 -10.812 25.683 1.00 96.50 98 LYS A CA 1
ATOM 784 C C . LYS A 1 98 ? -17.393 -10.343 27.045 1.00 96.50 98 LYS A C 1
ATOM 786 O O . LYS A 1 98 ? -17.782 -11.177 27.865 1.00 96.50 98 LYS A O 1
ATOM 791 N N . ILE A 1 99 ? -17.436 -9.033 27.287 1.00 96.44 99 ILE A N 1
ATOM 792 C CA . ILE A 1 99 ? -17.965 -8.450 28.530 1.00 96.44 99 ILE A CA 1
ATOM 793 C C . ILE A 1 99 ? -19.455 -8.764 28.673 1.00 96.44 99 ILE A C 1
ATOM 795 O O . ILE A 1 99 ? -19.874 -9.280 29.710 1.00 96.44 99 ILE A O 1
ATOM 799 N N . TYR A 1 100 ? -20.248 -8.543 27.625 1.00 95.56 100 TYR A N 1
ATOM 800 C CA . TYR A 1 100 ? -21.681 -8.823 27.641 1.00 95.56 100 TYR A CA 1
ATOM 801 C C . TYR A 1 100 ? -21.973 -10.300 27.952 1.00 95.56 100 TYR A C 1
ATOM 803 O O . TYR A 1 100 ? -22.827 -10.603 28.792 1.00 95.56 100 TYR A O 1
ATOM 811 N N . LYS A 1 101 ? -21.220 -11.229 27.344 1.00 94.94 101 LYS A N 1
ATOM 812 C CA . LYS A 1 101 ? -21.300 -12.669 27.644 1.00 94.94 101 LYS A CA 1
ATOM 813 C C . LYS A 1 101 ? -20.982 -12.953 29.116 1.00 94.94 101 LYS A C 1
ATOM 815 O O . LYS A 1 101 ? -21.802 -13.580 29.790 1.00 94.94 101 LYS A O 1
ATOM 820 N N . LYS A 1 102 ? -19.874 -12.418 29.645 1.00 94.88 102 LYS A N 1
ATOM 821 C CA . LYS A 1 102 ? -19.492 -12.568 31.063 1.00 94.88 102 LYS A CA 1
ATOM 822 C C . LYS A 1 102 ? -20.567 -12.029 32.014 1.00 94.88 102 LYS A C 1
ATOM 824 O O . LYS A 1 102 ? -20.942 -12.716 32.962 1.00 94.88 102 LYS A O 1
ATOM 829 N N . CYS A 1 103 ? -21.124 -10.848 31.746 1.00 92.00 103 CYS A N 1
ATOM 830 C CA . CYS A 1 103 ? -22.205 -10.270 32.551 1.00 92.00 103 CYS A CA 1
ATOM 831 C C . CYS A 1 103 ? -23.489 -11.115 32.497 1.00 92.00 103 CYS A C 1
ATOM 833 O O . CYS A 1 103 ? -24.142 -11.324 33.523 1.00 92.00 103 CYS A O 1
ATOM 835 N N . LYS A 1 104 ? -23.857 -11.642 31.321 1.00 92.50 104 LYS A N 1
ATOM 836 C CA . LYS A 1 104 ? -25.024 -12.526 31.159 1.00 92.50 104 LYS A CA 1
ATOM 837 C C . LYS A 1 104 ? -24.843 -13.841 31.918 1.00 92.50 104 LYS A C 1
ATOM 839 O O . LYS A 1 104 ? -25.784 -14.322 32.554 1.00 92.50 104 LYS A O 1
ATOM 844 N N . GLU A 1 105 ? -23.645 -14.413 31.884 1.00 91.19 105 GLU A N 1
ATOM 845 C CA . GLU A 1 105 ? -23.295 -15.607 32.655 1.00 91.19 105 GLU A CA 1
ATOM 846 C C . GLU A 1 105 ? -23.314 -15.349 34.163 1.00 91.19 105 GLU A C 1
ATOM 848 O O . GLU A 1 105 ? -23.880 -16.156 34.901 1.00 91.19 105 GLU A O 1
ATOM 853 N N . ALA A 1 106 ? -22.781 -14.213 34.622 1.00 87.50 106 ALA A N 1
ATOM 854 C CA . ALA A 1 106 ? -22.825 -13.813 36.028 1.00 87.50 106 ALA A CA 1
ATOM 855 C C . ALA A 1 106 ? -24.273 -13.703 36.537 1.00 87.50 106 ALA A C 1
ATOM 857 O O . ALA A 1 106 ? -24.627 -14.353 37.521 1.00 87.50 106 ALA A O 1
ATOM 858 N N . LYS A 1 107 ? -25.159 -13.017 35.797 1.00 86.62 107 LYS A N 1
ATOM 859 C CA . LYS A 1 107 ? -26.598 -12.934 36.130 1.00 86.62 107 LYS A CA 1
ATOM 860 C C . LYS A 1 107 ? -27.279 -14.311 36.174 1.00 86.62 107 LYS A C 1
ATOM 862 O O . LYS A 1 107 ? -28.135 -14.566 37.027 1.00 86.62 107 LYS A O 1
ATOM 867 N N . ARG A 1 108 ? -26.907 -15.235 35.277 1.00 82.75 108 ARG A N 1
ATOM 868 C CA . ARG A 1 108 ? -27.407 -16.626 35.290 1.00 82.75 108 ARG A CA 1
ATOM 869 C C . ARG A 1 108 ? -26.913 -17.406 36.514 1.00 82.75 108 ARG A C 1
ATOM 871 O O . ARG A 1 108 ? -27.685 -18.168 37.092 1.00 82.75 108 ARG A O 1
ATOM 878 N N . LYS A 1 109 ? -25.656 -17.221 36.923 1.00 80.31 109 LYS A N 1
ATOM 879 C CA . LYS A 1 109 ? -25.093 -17.854 38.128 1.00 80.31 109 LYS A CA 1
ATOM 880 C C . LYS A 1 109 ? -25.747 -17.311 39.401 1.00 80.31 109 LYS A C 1
ATOM 882 O O . LYS A 1 109 ? -26.170 -18.103 40.236 1.00 80.31 109 LYS A O 1
ATOM 887 N N . GLU A 1 110 ? -25.948 -15.998 39.509 1.00 74.00 110 GLU A N 1
ATOM 888 C CA . GLU A 1 110 ? -26.647 -15.382 40.648 1.00 74.00 110 GLU A CA 1
ATOM 889 C C . GLU A 1 110 ? -28.092 -15.868 40.792 1.00 74.00 110 GLU A C 1
ATOM 891 O O . GLU A 1 110 ? -28.552 -16.170 41.895 1.00 74.00 110 GLU A O 1
ATOM 896 N N . SER A 1 111 ? -28.822 -15.980 39.681 1.00 70.75 111 SER A N 1
ATOM 897 C CA . SER A 1 111 ? -30.205 -16.470 39.698 1.00 70.75 111 SER A CA 1
ATOM 898 C C . SER A 1 111 ? -30.302 -17.961 40.039 1.00 70.75 111 SER A C 1
ATOM 900 O O . SER A 1 111 ? -31.236 -18.350 40.745 1.00 70.75 111 SER A O 1
ATOM 902 N N . LYS A 1 112 ? -29.335 -18.794 39.625 1.00 68.75 112 LYS A N 1
ATOM 903 C CA . LYS A 1 112 ? -29.222 -20.190 40.092 1.00 68.75 112 LYS A CA 1
ATOM 904 C C . LYS A 1 112 ? -28.900 -20.260 41.587 1.00 68.75 112 LYS A C 1
ATOM 906 O O . LYS A 1 112 ? -29.608 -20.944 42.320 1.00 68.75 112 LYS A O 1
ATOM 911 N N . HIS A 1 113 ? -27.936 -19.471 42.057 1.00 63.97 113 HIS A N 1
ATOM 912 C CA . HIS A 1 113 ? -27.515 -19.488 43.456 1.00 63.97 113 HIS A CA 1
ATOM 913 C C . HIS A 1 113 ? -28.605 -18.957 44.410 1.00 63.97 113 HIS A C 1
ATOM 915 O O . HIS A 1 113 ? -28.820 -19.513 45.486 1.00 63.97 113 HIS A O 1
ATOM 921 N N . LYS A 1 114 ? -29.394 -17.952 43.992 1.00 64.69 114 LYS A N 1
ATOM 922 C CA . LYS A 1 114 ? -30.599 -17.511 44.727 1.00 64.69 114 LYS A CA 1
ATOM 923 C C . LYS A 1 114 ? -31.682 -18.597 44.788 1.00 64.69 114 LYS A C 1
ATOM 925 O O . LYS A 1 114 ? -32.347 -18.726 45.816 1.00 64.69 114 LYS A O 1
ATOM 930 N N . LYS A 1 115 ? -31.873 -19.379 43.717 1.00 61.72 115 LYS A N 1
ATOM 931 C CA . LYS A 1 115 ? -32.838 -20.498 43.689 1.00 61.72 115 LYS A CA 1
ATOM 932 C C . LYS A 1 115 ? -32.395 -21.660 44.582 1.00 61.72 115 LYS A C 1
ATOM 934 O O . LYS A 1 115 ? -33.235 -22.227 45.276 1.00 61.72 115 LYS A O 1
ATOM 939 N N . GLU A 1 116 ? -31.106 -21.985 44.602 1.00 60.94 116 GLU A N 1
ATOM 940 C CA . GLU A 1 116 ? -30.540 -23.016 45.485 1.00 60.94 116 GLU A CA 1
ATOM 941 C C . GLU A 1 116 ? -30.639 -22.618 46.958 1.00 60.94 116 GLU A C 1
ATOM 943 O O . GLU A 1 116 ? -31.175 -23.390 47.751 1.00 60.94 116 GLU A O 1
ATOM 948 N N . LYS A 1 117 ? -30.270 -21.376 47.307 1.00 57.31 117 LYS A N 1
ATOM 949 C CA . LYS A 1 117 ? -30.438 -20.864 48.675 1.00 57.31 117 LYS A CA 1
ATOM 950 C C . LYS A 1 117 ? -31.903 -20.895 49.119 1.00 57.31 117 LYS A C 1
ATOM 952 O O . LYS A 1 117 ? -32.191 -21.387 50.203 1.00 57.31 117 LYS A O 1
ATOM 957 N N . LYS A 1 118 ? -32.860 -20.464 48.280 1.00 57.28 118 LYS A N 1
ATOM 958 C CA . LYS A 1 118 ? -34.300 -20.555 48.612 1.00 57.28 118 LYS A CA 1
ATOM 959 C C . LYS A 1 118 ? -34.770 -21.995 48.867 1.00 57.28 118 LYS A C 1
ATOM 961 O O . LYS A 1 118 ? -35.557 -22.208 49.788 1.00 57.28 118 LYS A O 1
ATOM 966 N N . LYS A 1 119 ? -34.286 -22.981 48.100 1.00 57.50 119 LYS A N 1
ATOM 967 C CA . LYS A 1 119 ? -34.595 -24.404 48.340 1.00 57.50 119 LYS A CA 1
ATOM 968 C C . LYS A 1 119 ? -33.991 -24.915 49.653 1.00 57.50 119 LYS A C 1
ATOM 970 O O . LYS A 1 119 ? -34.632 -25.703 50.344 1.00 57.50 119 LYS A O 1
ATOM 975 N N . GLU A 1 120 ? -32.795 -24.459 50.015 1.00 54.16 120 GLU A N 1
ATOM 976 C CA . GLU A 1 120 ? -32.141 -24.835 51.272 1.00 54.16 120 GLU A CA 1
ATOM 977 C C . GLU A 1 120 ? -32.849 -24.237 52.501 1.00 54.16 120 GLU A C 1
ATOM 979 O O . GLU A 1 120 ? -33.118 -24.955 53.467 1.00 54.16 120 GLU A O 1
ATOM 984 N N . TYR A 1 121 ? -33.238 -22.956 52.445 1.00 53.94 121 TYR A N 1
ATOM 985 C CA . TYR A 1 121 ? -34.014 -22.310 53.513 1.00 53.94 121 TYR A CA 1
ATOM 986 C C . TYR A 1 121 ? -35.401 -22.949 53.692 1.00 53.94 121 TYR A C 1
ATOM 988 O O . TYR A 1 121 ? -35.828 -23.166 54.825 1.00 53.94 121 TYR A O 1
ATOM 996 N N . SER A 1 122 ? -36.072 -23.330 52.598 1.00 53.50 122 SER A N 1
ATOM 997 C CA . SER A 1 122 ? -37.352 -24.052 52.654 1.00 53.50 122 SER A CA 1
ATOM 998 C C . SER A 1 122 ? -37.217 -25.439 53.306 1.00 53.50 122 SER A C 1
ATOM 1000 O O . SER A 1 122 ? -38.036 -25.794 54.154 1.00 53.50 122 SER A O 1
ATOM 1002 N N . LYS A 1 123 ? -36.147 -26.194 53.011 1.00 57.09 123 LYS A N 1
ATOM 1003 C CA . LYS A 1 123 ? -35.892 -27.503 53.646 1.00 57.09 123 LYS A CA 1
ATOM 1004 C C . LYS A 1 123 ? -35.567 -27.404 55.142 1.00 57.09 123 LYS A C 1
ATOM 1006 O O . LYS A 1 123 ? -35.995 -28.267 55.903 1.00 57.09 123 LYS A O 1
ATOM 1011 N N . LYS A 1 124 ? -34.824 -26.378 55.580 1.00 54.34 124 LYS A N 1
ATOM 1012 C CA . LYS A 1 124 ? -34.525 -26.163 57.012 1.00 54.34 124 LYS A CA 1
ATOM 1013 C C . LYS A 1 124 ? -35.761 -25.744 57.817 1.00 54.34 124 LYS A C 1
ATOM 1015 O O . LYS A 1 124 ? -35.877 -26.153 58.967 1.00 54.34 124 LYS A O 1
ATOM 1020 N N . GLY A 1 125 ? -36.683 -24.984 57.220 1.00 54.84 125 GLY A N 1
ATOM 1021 C CA . GLY A 1 125 ? -37.962 -24.625 57.847 1.00 54.84 125 GLY A CA 1
ATOM 1022 C C . GLY A 1 125 ? -38.873 -25.834 58.085 1.00 54.84 125 GLY A C 1
ATOM 1023 O O . GLY A 1 125 ? -39.362 -26.008 59.196 1.00 54.84 125 GLY A O 1
ATOM 1024 N N . SER A 1 126 ? -39.011 -26.710 57.081 1.00 53.00 126 SER A N 1
ATOM 1025 C CA . SER A 1 126 ? -39.831 -27.935 57.160 1.00 53.00 126 SER A CA 1
ATOM 1026 C C . SER A 1 126 ? -39.359 -28.893 58.259 1.00 53.00 126 SER A C 1
ATOM 1028 O O . SER A 1 126 ? -40.156 -29.354 59.064 1.00 53.00 126 SER A O 1
ATOM 1030 N N . LYS A 1 127 ? -38.044 -29.136 58.364 1.00 60.34 127 LYS A N 1
ATOM 1031 C CA . LYS A 1 127 ? -37.493 -30.036 59.396 1.00 60.34 127 LYS A CA 1
ATOM 1032 C C . LYS A 1 127 ? -37.684 -29.512 60.822 1.00 60.34 127 LYS A C 1
ATOM 1034 O O . LYS A 1 127 ? -37.779 -30.294 61.765 1.00 60.34 127 LYS A O 1
ATOM 1039 N N . LYS A 1 128 ? -37.703 -28.184 60.989 1.00 61.16 128 LYS A N 1
ATOM 1040 C CA . LYS A 1 128 ? -37.889 -27.554 62.299 1.00 61.16 128 LYS A CA 1
ATOM 1041 C C . LYS A 1 128 ? -39.347 -27.637 62.757 1.00 61.16 128 LYS A C 1
ATOM 1043 O O . LYS A 1 128 ? -39.555 -27.842 63.946 1.00 61.16 128 LYS A O 1
ATOM 1048 N N . SER A 1 129 ? -40.330 -27.524 61.853 1.00 63.31 129 SER A N 1
ATOM 1049 C CA . SER A 1 129 ? -41.740 -27.720 62.226 1.00 63.31 129 SER A CA 1
ATOM 1050 C C . SER A 1 129 ? -42.037 -29.181 62.553 1.00 63.31 129 SER A C 1
ATOM 1052 O O . SER A 1 129 ? -42.616 -29.439 63.597 1.00 63.31 129 SER A O 1
ATOM 1054 N N . GLU A 1 130 ? -41.525 -30.132 61.762 1.00 67.62 130 GLU A N 1
ATOM 1055 C CA . GLU A 1 130 ? -41.681 -31.572 62.036 1.00 67.62 130 GLU A CA 1
ATOM 1056 C C . GLU A 1 130 ? -41.143 -31.967 63.423 1.00 67.62 130 GLU A C 1
ATOM 1058 O O . GLU A 1 130 ? -41.768 -32.747 64.135 1.00 67.62 130 GLU A O 1
ATOM 1063 N N . SER A 1 131 ? -40.008 -31.397 63.849 1.00 71.25 131 SER A N 1
ATOM 1064 C CA . SER A 1 131 ? -39.467 -31.649 65.196 1.00 71.25 131 SER A CA 1
ATOM 1065 C C . SER A 1 131 ? -40.304 -31.017 66.313 1.00 71.25 131 SER A C 1
ATOM 1067 O O . SER A 1 131 ? -40.384 -31.576 67.405 1.00 71.25 131 SER A O 1
ATOM 1069 N N . ILE A 1 132 ? -40.918 -29.855 66.065 1.00 77.06 132 ILE A N 1
ATOM 1070 C CA . ILE A 1 132 ? -41.799 -29.196 67.039 1.00 77.06 132 ILE A CA 1
ATOM 1071 C C . ILE A 1 132 ? -43.101 -29.988 67.184 1.00 77.06 132 ILE A C 1
ATOM 1073 O O . ILE A 1 132 ? -43.510 -30.250 68.311 1.00 77.06 132 ILE A O 1
ATOM 1077 N N . ASP A 1 133 ? -43.698 -30.435 66.079 1.00 78.38 133 ASP A N 1
ATOM 1078 C CA . ASP A 1 133 ? -44.918 -31.250 66.096 1.00 78.38 133 ASP A CA 1
ATOM 1079 C C . ASP A 1 133 ? -44.696 -32.566 66.853 1.00 78.38 133 ASP A C 1
ATOM 1081 O O . ASP A 1 133 ? -45.531 -32.973 67.660 1.00 78.38 133 ASP A O 1
ATOM 1085 N N . TYR A 1 134 ? -43.529 -33.194 66.678 1.00 80.31 134 TYR A N 1
ATOM 1086 C CA . TYR A 1 134 ? -43.170 -34.406 67.416 1.00 80.31 134 TYR A CA 1
ATOM 1087 C C . TYR A 1 134 ? -43.049 -34.162 68.930 1.00 80.31 134 TYR A C 1
ATOM 1089 O O . TYR A 1 134 ? -43.533 -34.963 69.731 1.00 80.31 134 TYR A O 1
ATOM 1097 N N . LEU A 1 135 ? -42.439 -33.042 69.337 1.00 82.12 135 LEU A N 1
ATOM 1098 C CA . LEU A 1 135 ? -42.326 -32.660 70.750 1.00 82.12 135 LEU A CA 1
ATOM 1099 C C . LEU A 1 135 ? -43.688 -32.338 71.372 1.00 82.12 135 LEU A C 1
ATOM 1101 O O . LEU A 1 135 ? -43.954 -32.758 72.496 1.00 82.12 135 LEU A O 1
ATOM 1105 N N . VAL A 1 136 ? -44.550 -31.620 70.649 1.00 82.19 136 VAL A N 1
ATOM 1106 C CA . VAL A 1 136 ? -45.903 -31.276 71.110 1.00 82.19 136 VAL A CA 1
ATOM 1107 C C . VAL A 1 136 ? -46.744 -32.539 71.286 1.00 82.19 136 VAL A C 1
ATOM 1109 O O . VAL A 1 136 ? -47.347 -32.720 72.343 1.00 82.19 136 VAL A O 1
ATOM 1112 N N . ASN A 1 137 ? -46.722 -33.448 70.310 1.00 83.56 137 ASN A N 1
ATOM 1113 C CA . ASN A 1 137 ? -47.458 -34.710 70.393 1.00 83.56 137 ASN A CA 1
ATOM 1114 C C . ASN A 1 137 ? -46.948 -35.596 71.539 1.00 83.56 137 ASN A C 1
ATOM 1116 O O . ASN A 1 137 ? -47.752 -36.122 72.306 1.00 83.56 137 ASN A O 1
ATOM 1120 N N . SER A 1 138 ? -45.628 -35.677 71.737 1.00 82.06 138 SER A N 1
ATOM 1121 C CA . SER A 1 138 ? -45.039 -36.397 72.873 1.00 82.06 138 SER A CA 1
ATOM 1122 C C . SER A 1 138 ? -45.452 -35.810 74.233 1.00 82.06 138 SER A C 1
ATOM 1124 O O . SER A 1 138 ? -45.717 -36.556 75.179 1.00 82.06 138 SER A O 1
ATOM 1126 N N . LEU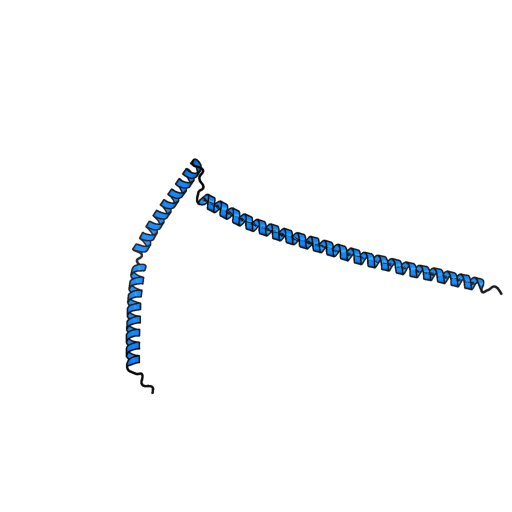 A 1 139 ? -45.566 -34.480 74.340 1.00 83.81 139 LEU A N 1
ATOM 1127 C CA . LEU A 1 139 ? -46.059 -33.818 75.552 1.00 83.81 139 LEU A CA 1
ATOM 1128 C C . LEU A 1 139 ? -47.537 -34.130 75.817 1.00 83.81 139 LEU A C 1
ATOM 1130 O O . LEU A 1 139 ? -47.907 -34.422 76.954 1.00 83.81 139 LEU A O 1
ATOM 1134 N N . ILE A 1 140 ? -48.376 -34.087 74.779 1.00 82.31 140 ILE A N 1
ATOM 1135 C CA . ILE A 1 140 ? -49.813 -34.383 74.873 1.00 82.31 140 ILE A CA 1
ATOM 1136 C C . ILE A 1 140 ? -50.036 -35.838 75.308 1.00 82.31 140 ILE A C 1
ATOM 1138 O O . ILE A 1 140 ? -50.857 -36.096 76.194 1.00 82.31 140 ILE A O 1
ATOM 1142 N N . GLU A 1 141 ? -49.277 -36.785 74.753 1.00 80.94 141 GLU A N 1
ATOM 1143 C CA . GLU A 1 141 ? -49.319 -38.196 75.158 1.00 80.94 141 GLU A CA 1
ATOM 1144 C C . GLU A 1 141 ? -48.879 -38.383 76.616 1.00 80.94 141 GLU A C 1
ATOM 1146 O O . GLU A 1 141 ? -49.553 -39.072 77.390 1.00 80.94 141 GLU A O 1
ATOM 1151 N N . GLY A 1 142 ? -47.802 -37.709 77.034 1.00 76.12 142 GLY A N 1
ATOM 1152 C CA . GLY A 1 142 ? -47.335 -37.722 78.421 1.00 76.12 142 GLY A CA 1
ATOM 1153 C C . GLY A 1 142 ? -48.374 -37.165 79.401 1.00 76.12 142 GLY A C 1
ATOM 1154 O O . GLY A 1 142 ? -48.665 -37.786 80.425 1.00 76.12 142 GLY A O 1
ATOM 1155 N N . MET A 1 143 ? -48.998 -36.033 79.068 1.00 72.69 143 MET A N 1
ATOM 1156 C CA . MET A 1 143 ? -50.044 -35.409 79.888 1.00 72.69 143 MET A CA 1
ATOM 1157 C C . MET A 1 143 ? -51.318 -36.259 79.968 1.00 72.69 143 MET A C 1
ATOM 1159 O O . MET A 1 143 ? -51.958 -36.307 81.024 1.00 72.69 143 MET A O 1
ATOM 1163 N N . SER A 1 144 ? -51.659 -36.965 78.889 1.00 68.81 144 SER A N 1
ATOM 1164 C CA . SER A 1 144 ? -52.792 -37.898 78.843 1.00 68.81 144 SER A CA 1
ATOM 1165 C C . SER A 1 144 ? -52.529 -39.146 79.692 1.00 68.81 144 SER A C 1
ATOM 1167 O O . SER A 1 144 ? -53.414 -39.610 80.411 1.00 68.81 144 SER A O 1
ATOM 1169 N N . SER A 1 145 ? -51.287 -39.638 79.707 1.00 65.25 145 SER A N 1
ATOM 1170 C CA . SER A 1 145 ? -50.857 -40.756 80.559 1.00 65.25 145 SER A CA 1
ATOM 1171 C C . SER A 1 145 ? -50.880 -40.403 82.057 1.00 65.25 145 SER A C 1
ATOM 1173 O O . SER A 1 145 ? -51.224 -41.237 82.897 1.00 65.25 145 SER A O 1
ATOM 1175 N N . ILE A 1 146 ? -50.612 -39.137 82.403 1.00 60.62 146 ILE A N 1
ATOM 1176 C CA . ILE A 1 146 ? -50.689 -38.626 83.785 1.00 60.62 146 ILE A CA 1
ATOM 1177 C C . ILE A 1 146 ? -52.145 -38.528 84.282 1.00 60.62 146 ILE A C 1
ATOM 1179 O O . ILE A 1 146 ? -52.403 -38.753 85.465 1.00 60.62 146 ILE A O 1
ATOM 1183 N N . HIS A 1 147 ? -53.111 -38.267 83.396 1.00 54.88 147 HIS A N 1
ATOM 1184 C CA . HIS A 1 147 ? -54.537 -38.213 83.752 1.00 54.88 147 HIS A CA 1
ATOM 1185 C C . HIS A 1 147 ? -55.241 -39.583 83.722 1.00 54.88 147 HIS A C 1
ATOM 1187 O O . HIS A 1 147 ? -56.324 -39.719 84.289 1.00 54.88 147 HIS A O 1
ATOM 1193 N N . GLY A 1 148 ? -54.622 -40.616 83.138 1.00 51.47 148 GLY A N 1
ATOM 1194 C CA . GLY A 1 148 ? -55.155 -41.985 83.087 1.00 51.47 148 GLY A CA 1
ATOM 1195 C C . GLY A 1 148 ? -54.944 -42.834 84.351 1.00 51.47 148 GLY A C 1
ATOM 1196 O O . GLY A 1 148 ? -55.484 -43.933 84.429 1.00 51.47 148 GLY A O 1
ATOM 1197 N N . LYS A 1 149 ? -54.190 -42.356 85.353 1.00 48.91 149 LYS A N 1
ATOM 1198 C CA . LYS A 1 149 ? -53.898 -43.089 86.608 1.00 48.91 149 LYS A CA 1
ATOM 1199 C C . LYS A 1 149 ? -54.559 -42.476 87.850 1.00 48.91 149 LYS A C 1
ATOM 1201 O O . LYS A 1 149 ? -53.951 -42.390 88.915 1.00 48.91 149 LYS A O 1
ATOM 1206 N N . ARG A 1 150 ? -55.813 -42.040 87.723 1.00 44.59 150 ARG A N 1
ATOM 1207 C CA . ARG A 1 150 ? -56.701 -41.789 88.872 1.00 44.59 150 ARG A CA 1
ATOM 1208 C C . ARG A 1 150 ? -58.034 -42.500 88.666 1.00 44.59 150 ARG A C 1
ATOM 1210 O O . ARG A 1 150 ? -59.033 -41.861 88.350 1.00 44.59 150 ARG A O 1
ATOM 1217 N N . LYS A 1 151 ? -58.030 -43.817 88.835 1.00 42.94 151 LYS A N 1
ATOM 1218 C CA . LYS A 1 151 ? -59.166 -44.590 89.341 1.00 42.94 151 LYS A CA 1
ATOM 1219 C C . LYS A 1 151 ? -58.619 -45.711 90.204 1.00 42.94 151 LYS A C 1
ATOM 1221 O O . LYS A 1 151 ? -57.580 -46.275 89.798 1.00 42.94 151 LYS A O 1
#

Foldseek 3Di:
DDDDDPVVVVVVVVVVVVVVVVVVVVVVVCVVVPPPVVVVVVVVVVVVVVVVVVVVLVVVVVVCVVVVDDGPVNVVVVVVVVVVVVVVVVVVVVVVVVVVVVVVVVVVVVVVVVVVVVVVVVVVVVVVVVVVVVVVVVVVVVVVVVVVPDD

pLDDT: mean 81.61, std 14.8, range [41.69, 98.12]

Secondary structure (DSSP, 8-state):
-----HHHHHHHHHHHHHHHHHHHHHHHHHHHHT-HHHHHHHHHHHHHHHHHHHHHHHHHHHHHHHHTPPPHHHHHHHHHHHHHHHHHHHHHHHHHHHHHHHHHHHHHHHHHHHHHHHHHHHHHHHHHHHHHHHHHHHHHHHHHHHHTS--

Organism: NCBI:txid673318

Sequence (151 aa):
MENKTNSDNYFEELRRLGIEREKELNTIIREALNNDGWIKEASLQSNTTAKMAKQLQEAMEALSALGNFPTKRDVANIAKMQVQLEEKIDHLEEKLVKIYKKCKEAKRKESKHKKEKKKEYSKKGSKKSESIDYLVNSLIEGMSSIHGKRK

Radius of gyration: 48.97 Å; chains: 1; bounding box: 84×83×133 Å